Protein AF-A0A955HZS2-F1 (afdb_monomer)

Mean predicted aligned error: 3.91 Å

Nearest PDB structures (foldseek):
  3d5l-assembly1_A  TM=9.429E-01  e=2.192E-05  Limosilactobacillus reuteri subsp. rodentium
  3d5l-assembly2_B  TM=9.170E-01  e=6.454E-04  Limosilactobacillus reuteri subsp. rodentium
  5yrg-assembly1_B  TM=3.995E-01  e=6.507E+00  Pteria penguin
  5yrh-assembly1_A  TM=4.112E-01  e=9.065E+00  Pteria penguin

pLDDT: mean 88.58, std 5.29, range [58.69, 92.75]

InterPro domains:
  IPR036388 Winged helix-like DNA-binding domain superfamily [G3DSA:1.10.10.10] (1-64)
  IPR060684 Regulatory protein RecX, N-terminal domain [PF27462] (1-44)

Structure (mmCIF, N/CA/C/O backbone):
data_AF-A0A955HZS2-F1
#
_entry.id   AF-A0A955HZS2-F1
#
loop_
_atom_site.group_PDB
_atom_site.id
_atom_site.type_symbol
_atom_site.label_atom_id
_atom_site.label_alt_id
_atom_site.label_comp_id
_atom_site.label_asym_id
_atom_site.label_entity_id
_atom_site.label_seq_id
_atom_site.pdbx_PDB_ins_code
_atom_site.Cartn_x
_atom_site.Cartn_y
_atom_site.Cartn_z
_atom_site.occupancy
_atom_site.B_iso_or_equiv
_atom_site.auth_seq_id
_atom_site.auth_comp_id
_atom_site.auth_asym_id
_atom_site.auth_atom_id
_atom_site.pdbx_PDB_model_num
ATOM 1 N N . MET A 1 1 ? -7.244 2.334 9.924 1.00 85.94 1 MET A N 1
ATOM 2 C CA . MET A 1 1 ? -7.292 3.237 8.750 1.00 85.94 1 MET A CA 1
ATOM 3 C C . MET A 1 1 ? -7.952 2.476 7.619 1.00 85.94 1 MET A C 1
ATOM 5 O O . MET A 1 1 ? -7.697 1.280 7.517 1.00 85.94 1 MET A O 1
ATOM 9 N N . LYS A 1 2 ? -8.796 3.096 6.795 1.00 89.81 2 LYS A N 1
ATOM 10 C CA . LYS A 1 2 ? -9.540 2.368 5.750 1.00 89.81 2 LYS A CA 1
ATOM 11 C C . LYS A 1 2 ? -9.161 2.842 4.355 1.00 89.81 2 LYS A C 1
ATOM 13 O O . LYS A 1 2 ? -9.145 4.043 4.100 1.00 89.81 2 LYS A O 1
ATOM 18 N N . ILE A 1 3 ? -8.915 1.914 3.429 1.00 92.06 3 ILE A N 1
ATOM 19 C CA . ILE A 1 3 ? -8.769 2.259 2.013 1.00 92.06 3 ILE A CA 1
ATOM 20 C C . ILE A 1 3 ? -10.121 2.740 1.493 1.00 92.06 3 ILE A C 1
ATOM 22 O O . ILE A 1 3 ? -11.104 2.005 1.508 1.00 92.06 3 ILE A O 1
ATOM 26 N N . THR A 1 4 ? -10.148 3.982 1.034 1.00 92.69 4 THR A N 1
ATOM 27 C CA . THR A 1 4 ? -11.351 4.659 0.518 1.00 92.69 4 THR A CA 1
ATOM 28 C C . THR A 1 4 ? -11.313 4.859 -0.985 1.00 92.69 4 THR A C 1
ATOM 30 O O . THR A 1 4 ? -12.333 5.176 -1.595 1.00 92.69 4 THR A O 1
ATOM 33 N N . LYS A 1 5 ? -10.115 4.774 -1.574 1.00 92.69 5 LYS A N 1
ATOM 34 C CA . LYS A 1 5 ? -9.935 4.900 -3.011 1.00 92.69 5 LYS A CA 1
ATOM 35 C C . LYS A 1 5 ? -8.596 4.331 -3.442 1.00 92.69 5 LYS A C 1
ATOM 37 O O . LYS A 1 5 ? -7.579 4.513 -2.770 1.00 92.69 5 LYS A O 1
ATOM 42 N N . ILE A 1 6 ? -8.580 3.728 -4.623 1.00 92.06 6 ILE A N 1
ATOM 43 C CA . ILE A 1 6 ? -7.356 3.372 -5.337 1.00 92.06 6 ILE A CA 1
ATOM 44 C C . ILE A 1 6 ? -7.482 3.890 -6.768 1.00 92.06 6 ILE A C 1
ATOM 46 O O . ILE A 1 6 ? -8.465 3.606 -7.449 1.00 92.06 6 ILE A O 1
ATOM 50 N N . THR A 1 7 ? -6.509 4.672 -7.236 1.00 91.75 7 THR A N 1
ATOM 51 C CA . THR A 1 7 ? -6.505 5.203 -8.609 1.00 91.75 7 THR A CA 1
ATOM 52 C C . THR A 1 7 ? -5.203 4.893 -9.328 1.00 91.75 7 THR A C 1
ATOM 54 O O . THR A 1 7 ? -4.127 4.963 -8.746 1.00 91.75 7 THR A O 1
ATOM 57 N N . SER A 1 8 ? -5.268 4.564 -10.615 1.00 91.75 8 SER A N 1
ATOM 58 C CA . SER A 1 8 ? -4.072 4.387 -11.445 1.00 91.75 8 SER A CA 1
ATOM 59 C C . SER A 1 8 ? -3.363 5.723 -11.686 1.00 91.75 8 SER A C 1
ATOM 61 O O . SER A 1 8 ? -4.004 6.733 -11.987 1.00 91.75 8 SER A O 1
ATOM 63 N N . GLN A 1 9 ? -2.033 5.739 -11.600 1.00 89.31 9 GLN A N 1
ATOM 64 C CA . GLN A 1 9 ? -1.240 6.930 -11.891 1.00 89.31 9 GLN A CA 1
ATOM 65 C C . GLN A 1 9 ? -1.189 7.207 -13.395 1.00 89.31 9 GLN A C 1
ATOM 67 O O . GLN A 1 9 ? -0.795 6.354 -14.183 1.00 89.31 9 GLN A O 1
ATOM 72 N N . ILE A 1 10 ? -1.491 8.450 -13.781 1.00 86.69 10 ILE A N 1
ATOM 73 C CA . ILE A 1 10 ? -1.520 8.874 -15.192 1.00 86.69 10 ILE A CA 1
ATOM 74 C C . ILE A 1 10 ? -0.129 8.780 -15.841 1.00 86.69 10 ILE A C 1
ATOM 76 O O . ILE A 1 10 ? -0.002 8.380 -16.991 1.00 86.69 10 ILE A O 1
ATOM 80 N N . LYS A 1 11 ? 0.934 9.144 -15.109 1.00 84.56 11 LYS A N 1
ATOM 81 C CA . LYS A 1 11 ? 2.301 9.228 -15.659 1.00 84.56 11 LYS A CA 1
ATOM 82 C C . LYS A 1 11 ? 3.058 7.897 -15.671 1.00 84.56 11 LYS A C 1
ATOM 84 O O . LYS A 1 11 ? 4.017 7.763 -16.422 1.00 84.56 11 LYS A O 1
ATOM 89 N N . LYS A 1 12 ? 2.687 6.952 -14.804 1.00 82.38 12 LYS A N 1
ATOM 90 C CA . LYS A 1 12 ? 3.389 5.676 -14.613 1.00 82.38 12 LYS A CA 1
ATOM 91 C C . LYS A 1 12 ? 2.367 4.534 -14.660 1.00 82.38 12 LYS A C 1
ATOM 93 O O . LYS A 1 12 ? 1.851 4.156 -13.605 1.00 82.38 12 LYS A O 1
ATOM 98 N N . PRO A 1 13 ? 2.047 4.008 -15.858 1.00 78.81 13 PRO A N 1
ATOM 99 C CA . PRO A 1 13 ? 1.167 2.851 -15.975 1.00 78.81 13 PRO A CA 1
ATOM 100 C C . PRO A 1 13 ? 1.775 1.683 -15.187 1.00 78.81 13 PRO A C 1
ATOM 102 O O . PRO A 1 13 ? 2.959 1.391 -15.324 1.00 78.81 13 PRO A O 1
ATOM 105 N N . GLY A 1 14 ? 0.983 1.075 -14.302 1.00 83.69 14 GLY A N 1
ATOM 106 C CA . GLY A 1 14 ? 1.452 0.050 -13.359 1.00 83.69 14 GLY A CA 1
ATOM 107 C C . GLY A 1 14 ? 1.713 0.549 -11.934 1.00 83.69 14 GLY A C 1
ATOM 108 O O . GLY A 1 14 ? 2.014 -0.263 -11.063 1.00 83.69 14 GLY A O 1
ATOM 109 N N . ARG A 1 15 ? 1.556 1.852 -11.657 1.00 89.31 15 ARG A N 1
ATOM 110 C CA . ARG A 1 15 ? 1.517 2.392 -10.288 1.00 89.31 15 ARG A CA 1
ATOM 111 C C . ARG A 1 15 ? 0.124 2.896 -9.931 1.00 89.31 15 ARG A C 1
ATOM 113 O O . ARG A 1 15 ? -0.595 3.431 -10.775 1.00 89.31 15 ARG A O 1
ATOM 120 N N . PHE A 1 16 ? -0.228 2.767 -8.660 1.00 91.88 16 PHE A N 1
ATOM 121 C CA . PHE A 1 16 ? -1.535 3.094 -8.109 1.00 91.88 16 PHE A CA 1
ATOM 122 C C . PHE A 1 16 ? -1.385 3.993 -6.884 1.00 91.88 16 PHE A C 1
ATOM 124 O O . PHE A 1 16 ? -0.537 3.764 -6.030 1.00 91.88 16 PHE A O 1
ATOM 131 N N . ASN A 1 17 ? -2.211 5.025 -6.792 1.00 92.75 17 ASN A N 1
ATOM 132 C CA . ASN A 1 17 ? -2.345 5.869 -5.616 1.00 92.75 17 ASN A CA 1
ATOM 133 C C . ASN A 1 17 ? -3.394 5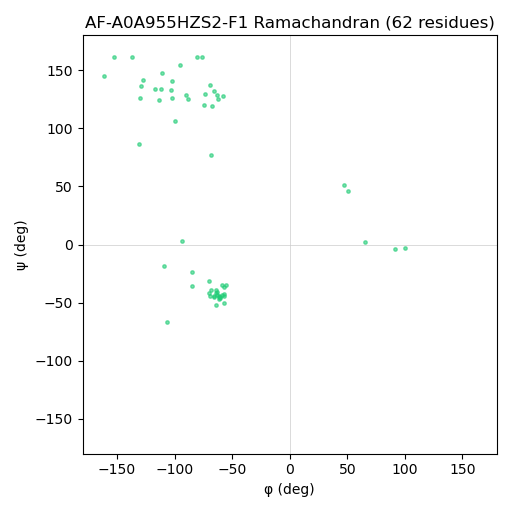.268 -4.691 1.00 92.75 17 ASN A C 1
ATOM 135 O O . ASN A 1 17 ? -4.527 5.049 -5.118 1.00 92.75 17 ASN A O 1
ATOM 139 N N . VAL A 1 18 ? -3.019 5.041 -3.438 1.00 92.12 18 VAL A N 1
ATOM 140 C CA . VAL A 1 18 ? -3.901 4.534 -2.387 1.00 92.12 18 VAL A CA 1
ATOM 141 C C . VAL A 1 18 ? -4.291 5.691 -1.477 1.00 92.12 18 VAL A C 1
ATOM 143 O O . VAL A 1 18 ? -3.437 6.479 -1.058 1.00 92.12 18 VAL A O 1
ATOM 146 N N . PHE A 1 19 ? -5.583 5.787 -1.180 1.00 92.62 19 PHE A N 1
ATOM 147 C CA . PHE A 1 19 ? -6.156 6.792 -0.295 1.00 92.62 19 PHE A CA 1
ATOM 148 C C . PHE A 1 19 ? -6.698 6.115 0.962 1.00 92.62 19 PHE A C 1
ATOM 150 O O . PHE A 1 19 ? -7.528 5.206 0.866 1.00 92.62 19 PHE A O 1
ATOM 157 N N . LEU A 1 20 ? -6.233 6.562 2.127 1.00 91.06 20 LEU A N 1
ATOM 158 C CA . LEU A 1 20 ? -6.743 6.149 3.429 1.00 91.06 20 LEU A CA 1
ATOM 159 C C . LEU A 1 20 ? -7.651 7.243 3.968 1.00 91.06 20 LEU A C 1
ATOM 161 O O . LEU A 1 20 ? -7.225 8.390 4.034 1.00 91.06 20 LEU A O 1
ATOM 165 N N . ASP A 1 21 ? -8.881 6.889 4.334 1.00 89.88 21 ASP A N 1
ATOM 166 C CA . ASP A 1 21 ? -9.825 7.822 4.961 1.00 89.88 21 ASP A CA 1
ATOM 167 C C . ASP A 1 21 ? -9.963 9.140 4.155 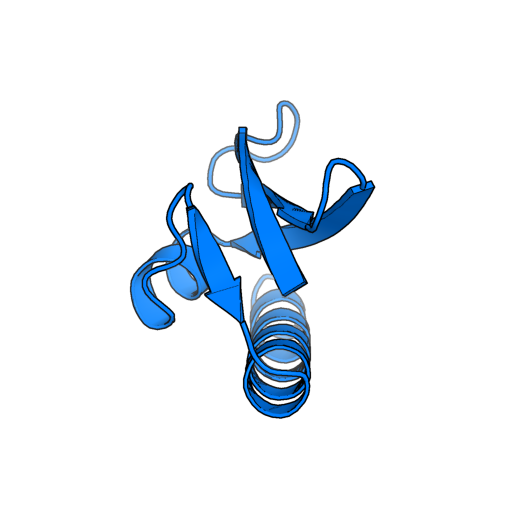1.00 89.88 21 ASP A C 1
ATOM 169 O O . ASP A 1 21 ? -9.861 10.243 4.680 1.00 89.88 21 ASP A O 1
ATOM 173 N N . GLU A 1 22 ? -10.118 9.004 2.830 1.00 89.31 22 GLU A N 1
ATOM 174 C CA . GLU A 1 22 ? -10.210 10.070 1.815 1.00 89.31 22 GLU A CA 1
ATOM 175 C C . GLU A 1 22 ? -8.941 10.921 1.621 1.00 89.31 22 GLU A C 1
ATOM 177 O O . GLU A 1 22 ? -8.898 11.806 0.761 1.00 89.31 22 GLU A O 1
ATOM 182 N N . GLN A 1 23 ? -7.861 10.614 2.338 1.00 91.25 23 GLN A N 1
ATOM 183 C CA . GLN A 1 23 ? -6.571 11.283 2.223 1.00 91.25 23 GLN A CA 1
ATOM 184 C C . GLN A 1 23 ? -5.576 10.456 1.417 1.00 91.25 23 GLN A C 1
ATOM 186 O O . GLN A 1 23 ? -5.493 9.234 1.533 1.00 91.25 23 GLN A O 1
ATOM 191 N N . PHE A 1 24 ? -4.781 11.128 0.584 1.00 91.56 24 PHE A N 1
ATOM 192 C CA . PHE A 1 24 ? -3.695 10.466 -0.131 1.00 91.56 24 PHE A CA 1
ATOM 193 C C . PHE A 1 24 ? -2.677 9.906 0.867 1.00 91.56 24 PHE A C 1
ATOM 195 O O . PHE A 1 24 ? -2.135 10.654 1.679 1.00 91.56 24 PHE A O 1
ATOM 202 N N . TRP A 1 25 ? -2.396 8.607 0.766 1.00 90.12 25 TRP A N 1
ATOM 203 C CA . TRP A 1 25 ? -1.477 7.923 1.667 1.00 90.12 25 TRP A CA 1
ATOM 204 C C . TRP A 1 25 ? -0.145 7.593 0.989 1.00 90.12 25 TRP A C 1
ATOM 206 O O . TRP A 1 25 ? 0.881 8.176 1.338 1.00 90.12 25 TRP A O 1
ATOM 216 N N . LEU A 1 26 ? -0.140 6.699 -0.009 1.00 90.19 26 LEU A N 1
ATOM 217 C CA . LEU A 1 26 ? 1.062 6.408 -0.797 1.00 90.19 26 LEU A CA 1
ATOM 218 C C . LEU A 1 26 ? 0.762 5.920 -2.219 1.00 90.19 26 LEU A C 1
ATOM 220 O O . LEU A 1 26 ? -0.324 5.433 -2.528 1.00 90.19 26 LEU A O 1
ATOM 224 N N . GLY A 1 27 ? 1.774 6.021 -3.087 1.00 91.81 27 GLY A N 1
ATOM 225 C CA . GLY A 1 27 ? 1.754 5.463 -4.439 1.00 91.81 27 GLY A CA 1
ATOM 226 C C . GLY A 1 27 ? 2.497 4.127 -4.531 1.00 91.81 27 GLY A C 1
ATOM 227 O O . GLY A 1 27 ? 3.733 4.122 -4.553 1.00 91.81 27 GLY A O 1
ATOM 228 N N . VAL A 1 28 ? 1.757 3.028 -4.650 1.00 91.88 28 VAL A N 1
ATOM 229 C CA . VAL A 1 28 ? 2.265 1.649 -4.720 1.00 91.88 28 VAL A CA 1
ATOM 230 C C . VAL A 1 28 ? 2.422 1.151 -6.156 1.00 91.88 28 VAL A C 1
ATOM 232 O O . VAL A 1 28 ? 1.741 1.626 -7.066 1.00 91.88 28 VAL A O 1
ATOM 235 N N . SER A 1 29 ? 3.317 0.196 -6.384 1.00 91.31 29 SER A N 1
ATOM 236 C CA . SER A 1 29 ? 3.376 -0.564 -7.638 1.00 91.31 29 SER A CA 1
ATOM 237 C C . SER A 1 29 ? 2.259 -1.619 -7.715 1.00 91.31 29 SER A C 1
ATOM 239 O O . SER A 1 29 ? 1.654 -1.990 -6.706 1.00 91.31 29 SER A O 1
ATOM 241 N N . ALA A 1 30 ? 1.965 -2.108 -8.923 1.00 88.81 30 ALA A N 1
ATOM 242 C CA . ALA A 1 30 ? 1.015 -3.200 -9.149 1.00 88.81 30 ALA A CA 1
ATOM 243 C C . ALA A 1 30 ? 1.392 -4.468 -8.364 1.00 88.81 30 ALA A C 1
ATOM 245 O O . ALA A 1 30 ? 0.512 -5.159 -7.852 1.00 88.81 30 ALA A O 1
ATOM 246 N N . ASP A 1 31 ? 2.695 -4.739 -8.244 1.00 89.62 31 ASP A N 1
ATOM 247 C CA . ASP A 1 31 ? 3.227 -5.860 -7.471 1.00 89.62 31 ASP A CA 1
ATOM 248 C C . ASP A 1 31 ? 2.897 -5.707 -5.983 1.00 89.62 31 ASP A C 1
ATOM 250 O O . ASP A 1 31 ? 2.262 -6.587 -5.404 1.00 89.62 31 ASP A O 1
ATOM 254 N N . THR A 1 32 ? 3.214 -4.550 -5.387 1.00 90.12 32 THR A N 1
ATOM 255 C CA . THR A 1 32 ? 2.873 -4.245 -3.990 1.00 90.12 32 THR A CA 1
ATOM 256 C C . THR A 1 32 ? 1.362 -4.356 -3.759 1.00 90.12 32 THR A C 1
ATOM 258 O O . THR A 1 32 ? 0.923 -4.975 -2.789 1.00 90.12 32 THR A O 1
ATOM 261 N N . LEU A 1 33 ? 0.544 -3.815 -4.666 1.00 90.19 33 LEU A N 1
ATOM 262 C CA . LEU A 1 33 ? -0.914 -3.875 -4.561 1.00 90.19 33 LEU A CA 1
ATOM 263 C C . LEU A 1 33 ? -1.439 -5.321 -4.548 1.00 90.19 33 LEU A C 1
ATOM 265 O O . LEU A 1 33 ? -2.268 -5.664 -3.706 1.00 90.19 33 LEU A O 1
ATOM 269 N N . ALA A 1 34 ? -0.925 -6.177 -5.434 1.00 90.00 34 ALA A N 1
ATOM 270 C CA . ALA A 1 34 ? -1.302 -7.587 -5.500 1.00 90.00 34 ALA A CA 1
ATOM 271 C C . ALA A 1 34 ? -0.777 -8.388 -4.297 1.00 90.00 34 AL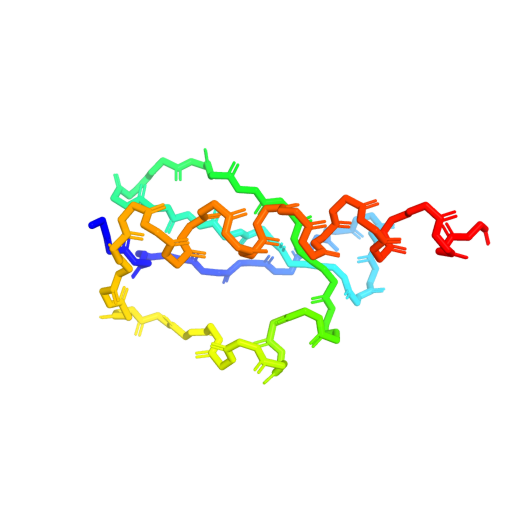A A C 1
ATOM 273 O O . ALA A 1 34 ? -1.506 -9.197 -3.720 1.00 90.00 34 ALA A O 1
ATOM 274 N N . ARG A 1 35 ? 0.466 -8.131 -3.879 1.00 90.38 35 ARG A N 1
ATOM 275 C CA . ARG A 1 35 ? 1.144 -8.814 -2.770 1.00 90.38 35 ARG A CA 1
ATOM 276 C C . ARG A 1 35 ? 0.425 -8.619 -1.442 1.00 90.38 35 ARG A C 1
ATOM 278 O O . ARG A 1 35 ? 0.250 -9.580 -0.699 1.00 90.38 35 ARG A O 1
ATOM 285 N N . PHE A 1 36 ? -0.002 -7.389 -1.168 1.00 89.19 36 PHE A N 1
ATOM 286 C CA . PHE A 1 36 ? -0.729 -7.033 0.052 1.00 89.19 36 PHE A CA 1
ATOM 287 C C . PHE A 1 36 ? -2.250 -7.077 -0.120 1.00 89.19 36 PHE A C 1
ATOM 289 O O . PHE A 1 36 ? -2.970 -6.764 0.823 1.00 89.19 36 PHE A O 1
ATOM 296 N N . LYS A 1 37 ? -2.739 -7.484 -1.302 1.00 90.25 37 LYS A N 1
ATOM 297 C CA . LYS A 1 37 ? -4.166 -7.550 -1.647 1.00 90.25 37 LYS A CA 1
ATOM 298 C C . LYS A 1 37 ? -4.894 -6.264 -1.248 1.00 90.25 37 LYS A C 1
ATOM 300 O O . LYS A 1 37 ? -5.897 -6.312 -0.546 1.00 90.25 37 LYS A O 1
ATOM 305 N N . LEU A 1 38 ? -4.367 -5.112 -1.658 1.00 89.44 38 LEU A N 1
ATOM 306 C CA . LEU A 1 38 ? -4.980 -3.823 -1.342 1.00 89.4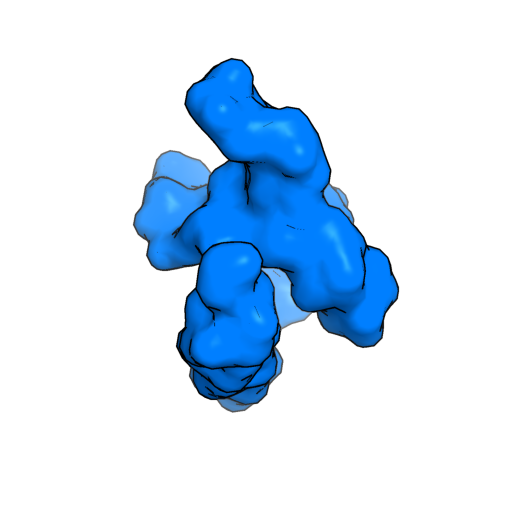4 38 LEU A CA 1
ATOM 307 C C . LEU A 1 38 ? -6.220 -3.631 -2.218 1.00 89.44 38 LEU A C 1
ATOM 309 O O . LEU A 1 38 ? -6.121 -3.616 -3.445 1.00 89.44 38 LEU A O 1
ATOM 313 N N . TYR A 1 39 ? -7.382 -3.480 -1.589 1.00 89.12 39 TYR A N 1
ATOM 314 C CA . TYR A 1 39 ? -8.654 -3.235 -2.262 1.00 89.12 39 TYR A CA 1
ATOM 315 C C . TYR A 1 39 ? -9.459 -2.161 -1.533 1.00 89.12 39 TYR A C 1
ATOM 317 O O . TYR A 1 39 ? -9.205 -1.845 -0.370 1.00 89.12 39 TYR A O 1
ATOM 325 N N . ASP A 1 40 ? -10.424 -1.583 -2.244 1.00 89.56 40 ASP A N 1
ATOM 326 C CA . ASP A 1 40 ? -11.310 -0.570 -1.685 1.00 89.56 40 ASP A CA 1
ATOM 327 C C . ASP A 1 40 ? -12.156 -1.142 -0.546 1.00 89.56 40 ASP A C 1
ATOM 329 O O . ASP A 1 40 ? -12.778 -2.194 -0.679 1.00 89.56 40 ASP A O 1
ATOM 333 N N . GLY A 1 41 ? -12.158 -0.463 0.593 1.00 88.94 41 GLY A N 1
ATOM 334 C CA . GLY A 1 41 ? -12.854 -0.913 1.786 1.00 88.94 41 GLY A CA 1
ATOM 335 C C . GLY A 1 41 ? -12.021 -1.758 2.748 1.00 88.94 41 GLY A C 1
ATOM 336 O O . GLY A 1 41 ? -12.524 -2.067 3.826 1.00 88.94 41 GLY A O 1
ATOM 337 N N . LEU A 1 42 ? -10.768 -2.088 2.412 1.00 90.75 42 LEU A N 1
ATOM 338 C CA . LEU A 1 42 ? -9.854 -2.792 3.312 1.00 90.75 42 LEU A CA 1
ATOM 339 C C . LEU A 1 42 ? -9.499 -1.925 4.529 1.00 90.75 42 LEU A C 1
ATOM 341 O O . LEU A 1 42 ? -9.088 -0.771 4.384 1.00 90.75 42 LEU A O 1
ATOM 345 N N . GLU A 1 43 ? -9.592 -2.507 5.722 1.00 90.88 43 GLU A N 1
ATOM 346 C CA . GLU A 1 43 ? -9.080 -1.909 6.953 1.00 90.88 43 GLU A CA 1
ATOM 347 C C . GLU A 1 43 ? -7.627 -2.332 7.188 1.00 90.88 43 GLU A C 1
ATOM 349 O O . GLU A 1 43 ? -7.285 -3.512 7.160 1.00 90.88 43 GLU A O 1
ATOM 354 N N . LEU A 1 44 ? -6.770 -1.345 7.416 1.00 87.81 44 LEU A N 1
ATOM 355 C CA . LEU A 1 44 ? -5.349 -1.494 7.692 1.00 87.81 44 LEU A CA 1
ATOM 356 C C . LEU A 1 44 ? -5.058 -1.083 9.134 1.00 87.81 44 LEU A C 1
ATOM 358 O O . LEU A 1 44 ? -5.505 -0.019 9.593 1.00 87.81 44 LEU A O 1
ATOM 362 N N . SER A 1 45 ? -4.274 -1.913 9.825 1.00 90.19 45 SER A N 1
ATOM 363 C CA . SER A 1 45 ? -3.648 -1.537 11.090 1.00 90.19 45 SER A CA 1
ATOM 364 C C . SER A 1 45 ? -2.384 -0.708 10.843 1.00 90.19 45 SER A C 1
ATOM 366 O O . SER A 1 45 ? -1.795 -0.747 9.760 1.00 90.19 45 SER A O 1
ATOM 368 N N . ASP A 1 46 ? -1.925 0.013 11.866 1.00 87.75 46 ASP A N 1
ATOM 369 C CA . ASP A 1 46 ? -0.662 0.766 11.822 1.00 87.75 46 ASP A CA 1
ATOM 370 C C . ASP A 1 46 ? 0.540 -0.121 11.454 1.00 87.75 46 ASP A C 1
ATOM 372 O O . ASP A 1 46 ? 1.453 0.291 10.733 1.00 87.75 46 ASP A O 1
ATOM 376 N N . ASN A 1 47 ? 0.522 -1.377 11.908 1.00 89.75 47 ASN A N 1
ATOM 377 C CA . ASN A 1 47 ? 1.582 -2.329 11.614 1.00 89.75 47 ASN A CA 1
ATOM 378 C C . ASN A 1 47 ? 1.584 -2.724 10.129 1.00 89.75 47 ASN A C 1
ATOM 380 O O . ASN A 1 47 ? 2.639 -2.705 9.495 1.00 89.75 47 ASN A O 1
ATOM 384 N N . ASP A 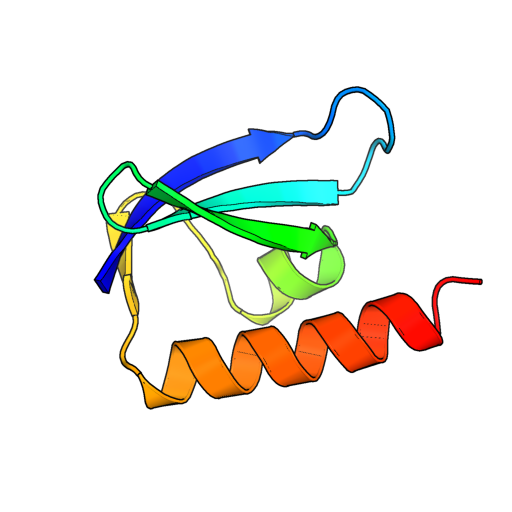1 48 ? 0.408 -3.003 9.557 1.00 88.94 48 ASP A N 1
ATOM 385 C CA . ASP A 1 48 ? 0.267 -3.320 8.129 1.00 88.94 48 ASP A CA 1
ATOM 386 C C . ASP A 1 48 ? 0.687 -2.135 7.257 1.00 88.94 48 ASP A C 1
ATOM 388 O O . ASP A 1 48 ? 1.439 -2.288 6.293 1.00 88.94 48 ASP A O 1
ATOM 392 N N . ALA A 1 49 ? 0.259 -0.928 7.633 1.00 88.44 49 ALA A N 1
ATOM 393 C CA . ALA A 1 49 ? 0.619 0.302 6.942 1.00 88.44 49 ALA A CA 1
ATOM 394 C C . ALA A 1 49 ? 2.146 0.513 6.909 1.00 88.44 49 ALA A C 1
ATOM 396 O O . ALA A 1 49 ? 2.720 0.850 5.865 1.00 88.44 49 ALA A O 1
ATOM 397 N N . SER A 1 50 ? 2.823 0.261 8.032 1.00 90.56 50 SER A N 1
ATOM 398 C CA . SER A 1 50 ? 4.283 0.346 8.142 1.00 90.56 50 SER A CA 1
ATOM 399 C C . SER A 1 50 ? 4.995 -0.705 7.282 1.00 90.56 50 SER A C 1
ATOM 401 O O . SER A 1 50 ? 5.948 -0.385 6.564 1.00 90.56 50 SER A O 1
ATOM 403 N N . GLU A 1 51 ? 4.515 -1.949 7.299 1.00 91.50 51 GLU A N 1
ATOM 404 C CA . GLU A 1 51 ? 5.041 -3.058 6.494 1.00 91.50 51 GLU A CA 1
ATOM 405 C C . GLU A 1 51 ? 4.926 -2.775 4.989 1.00 91.50 51 GLU A C 1
ATOM 407 O O . GLU A 1 51 ? 5.913 -2.906 4.255 1.00 91.50 51 GLU A O 1
ATOM 412 N N . ILE A 1 52 ? 3.755 -2.313 4.535 1.00 90.69 52 ILE A N 1
ATOM 413 C CA . ILE A 1 52 ? 3.496 -1.941 3.135 1.00 90.69 52 ILE A CA 1
ATOM 414 C C . ILE A 1 52 ? 4.411 -0.795 2.713 1.00 90.69 52 ILE A C 1
ATOM 416 O O . ILE A 1 52 ? 5.037 -0.858 1.656 1.00 90.69 52 ILE A O 1
ATOM 420 N N . THR A 1 53 ? 4.548 0.229 3.556 1.00 90.31 53 THR A N 1
ATOM 421 C CA . THR A 1 53 ? 5.409 1.384 3.272 1.00 90.31 53 THR A CA 1
ATOM 422 C C . THR A 1 53 ? 6.864 0.953 3.100 1.00 90.31 53 THR A C 1
ATOM 424 O O . THR A 1 53 ? 7.519 1.332 2.128 1.00 90.31 53 THR A O 1
ATOM 427 N N . LYS A 1 54 ? 7.379 0.100 3.994 1.00 91.44 54 LYS A N 1
ATOM 428 C CA . LYS A 1 54 ? 8.739 -0.450 3.886 1.00 91.44 54 LYS A CA 1
ATOM 429 C C . LYS A 1 54 ? 8.910 -1.311 2.636 1.00 91.44 54 LYS A C 1
ATOM 431 O O . LYS A 1 54 ? 9.955 -1.246 1.988 1.00 91.44 54 LYS A O 1
ATOM 436 N N .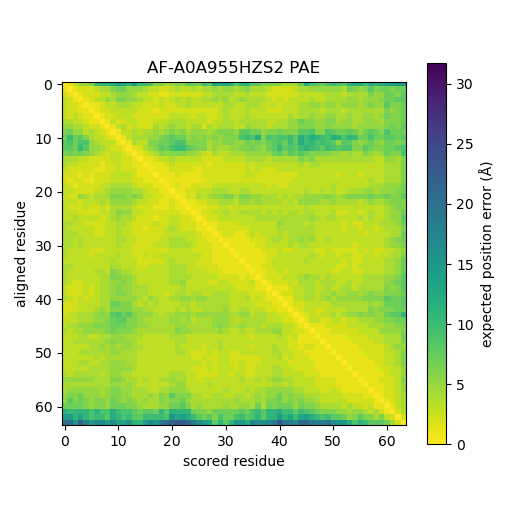 ALA A 1 55 ? 7.916 -2.132 2.304 1.00 90.25 55 ALA A N 1
ATOM 437 C CA . ALA A 1 55 ? 7.948 -2.965 1.110 1.00 90.25 55 ALA A CA 1
ATOM 438 C C . ALA A 1 55 ? 7.964 -2.123 -0.171 1.00 90.25 55 ALA A C 1
ATOM 440 O O . ALA A 1 55 ? 8.768 -2.400 -1.057 1.00 90.25 55 ALA A O 1
ATOM 441 N N . GLU A 1 56 ? 7.166 -1.059 -0.232 1.00 89.62 56 GLU A N 1
ATOM 442 C CA . GLU A 1 56 ? 7.133 -0.159 -1.381 1.00 89.62 56 GLU A CA 1
ATOM 443 C C . GLU A 1 56 ? 8.433 0.644 -1.521 1.00 89.62 56 GLU A C 1
ATOM 445 O O . GLU A 1 56 ? 8.954 0.771 -2.6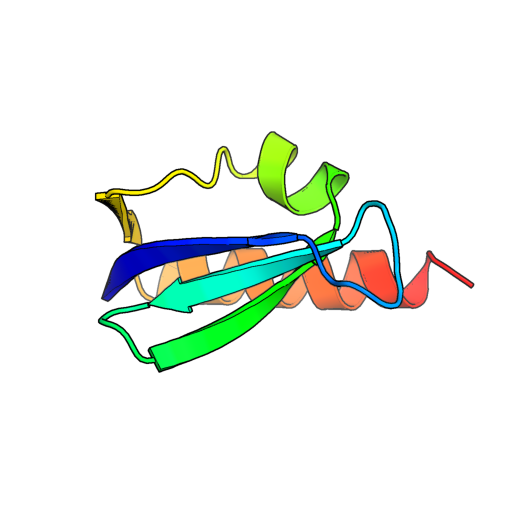23 1.00 89.62 56 GLU A O 1
ATOM 450 N N . ILE A 1 57 ? 9.035 1.113 -0.421 1.00 89.56 57 ILE A N 1
ATOM 451 C CA . ILE A 1 57 ? 10.362 1.758 -0.467 1.00 89.56 57 ILE A CA 1
ATOM 452 C C . ILE A 1 57 ? 11.402 0.815 -1.088 1.00 89.56 57 ILE A C 1
ATOM 454 O O . ILE A 1 57 ? 12.202 1.243 -1.922 1.00 89.56 57 ILE A O 1
ATOM 458 N N . ARG A 1 58 ? 11.379 -0.472 -0.716 1.00 88.44 58 ARG A N 1
ATOM 459 C CA . ARG A 1 58 ? 12.258 -1.489 -1.312 1.00 88.44 58 ARG A CA 1
ATOM 460 C C . ARG A 1 58 ? 11.940 -1.725 -2.787 1.00 88.44 58 ARG A C 1
ATOM 462 O O . ARG A 1 58 ? 12.870 -1.767 -3.583 1.00 88.44 58 ARG A O 1
ATOM 469 N N . SER A 1 59 ? 10.661 -1.846 -3.146 1.00 86.50 59 SER A N 1
ATOM 470 C CA . SER A 1 59 ? 10.215 -2.029 -4.535 1.00 86.50 59 SER A CA 1
ATOM 471 C C . SER A 1 59 ? 10.709 -0.879 -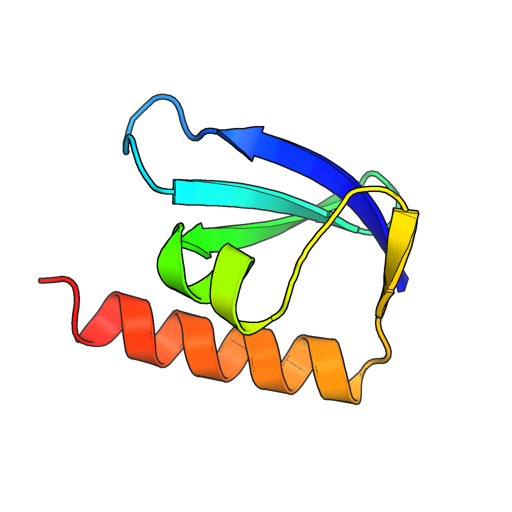5.417 1.00 86.50 59 SER A C 1
ATOM 473 O O . SER A 1 59 ? 11.437 -1.112 -6.379 1.00 86.50 59 SER A O 1
ATOM 475 N N . ARG A 1 60 ? 10.484 0.370 -4.988 1.00 85.44 60 ARG A N 1
ATOM 476 C CA . ARG A 1 60 ? 10.961 1.576 -5.676 1.00 85.44 60 ARG A CA 1
ATOM 477 C C . ARG A 1 60 ? 12.483 1.632 -5.831 1.00 85.44 60 ARG A C 1
ATOM 479 O O . ARG A 1 60 ? 12.961 2.186 -6.812 1.00 85.44 60 ARG A O 1
ATOM 486 N N . LEU A 1 61 ? 13.249 1.123 -4.865 1.00 84.00 61 LEU A N 1
ATOM 487 C CA . LEU A 1 61 ? 14.715 1.121 -4.949 1.00 84.00 61 LEU 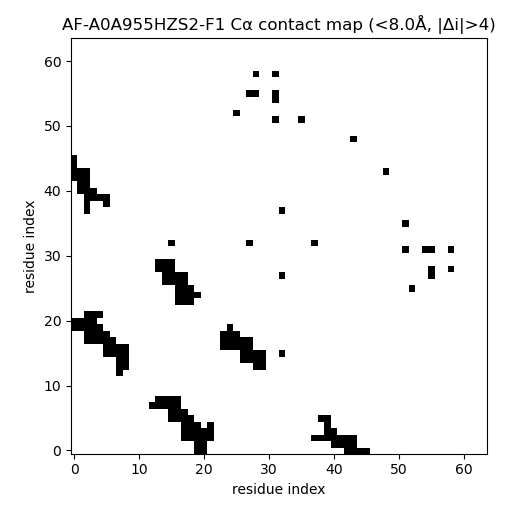A CA 1
ATOM 488 C C . LEU A 1 61 ? 15.231 0.145 -6.019 1.00 84.00 61 LEU A C 1
ATOM 490 O O . LEU A 1 61 ? 16.283 0.384 -6.612 1.00 84.00 61 LEU A O 1
ATOM 494 N N . ILE A 1 62 ? 14.500 -0.950 -6.243 1.00 80.69 62 ILE A N 1
ATOM 495 C CA . ILE A 1 62 ? 14.834 -1.997 -7.215 1.00 80.69 62 ILE A CA 1
ATOM 496 C C . ILE A 1 62 ? 14.318 -1.626 -8.614 1.00 80.69 62 ILE A C 1
ATOM 498 O O . ILE A 1 62 ? 14.999 -1.899 -9.601 1.00 80.69 62 ILE A O 1
ATOM 502 N N . GLU A 1 63 ? 13.157 -0.970 -8.704 1.00 69.75 63 GLU A N 1
ATOM 503 C CA . GLU A 1 63 ? 12.610 -0.373 -9.930 1.00 69.75 63 GLU A CA 1
ATOM 504 C C . GLU A 1 63 ? 13.461 0.843 -10.376 1.00 69.75 63 GLU A C 1
ATOM 506 O O . GLU A 1 63 ? 13.090 1.997 -10.144 1.00 69.75 63 GLU A O 1
ATOM 511 N N . ARG A 1 64 ? 14.627 0.592 -10.985 1.00 58.69 64 ARG A N 1
ATOM 512 C CA . ARG A 1 64 ? 15.489 1.610 -11.618 1.00 58.69 64 ARG A CA 1
ATOM 513 C C . ARG A 1 64 ? 15.079 1.922 -13.052 1.00 58.69 64 ARG A C 1
ATOM 515 O O . ARG A 1 64 ? 14.793 0.965 -13.801 1.00 58.69 64 ARG A O 1
#

Foldseek 3Di:
DFFADWAADPVDGQWIFTADPNHTDDIAGVCLCVVLVDDHGDDDDPVRSVVSVVVRVVVVVVVD

Organism: NCBI:txid2099670

Sequence (64 aa):
MKITKITSQIKKPGRFNVFLDEQFWLGVSADTLARFKLYDGLELSDNDASEITKAEIRSRLIER

Radius of gyration: 11.0 Å; Cα contacts (8 Å, |Δi|>4): 91; chains: 1; bounding box: 28×20×28 Å

Secondary structure (DSSP, 8-state):
-BEEEEEE-SSSTTEEEEEETTEEEEEEEHHHHHHTT--TT-B--HHHHHHHHHHHHHHHHH--

Solvent-accessible surface area (backbone atoms only — not comparable to full-atom values): 3693 Å² total; per-residue (Å²): 90,34,29,64,41,73,45,77,38,89,92,44,86,63,29,32,38,36,17,40,73,82,35,85,69,49,76,36,45,54,64,56,36,61,75,69,63,67,49,76,70,40,76,43,53,75,66,54,52,51,52,52,51,55,50,43,55,52,49,56,70,69,67,117